Protein AF-A0A6M3LV83-F1 (afdb_monomer)

pLDDT: mean 74.89, std 21.11, range [37.03, 95.38]

Nearest PDB structures (foldseek):
  6zv2-assembly1_A  TM=7.154E-01  e=8.963E-01  Homo sapiens
  3rkl-assembly1_B  TM=3.159E-01  e=7.978E+00  Sulfolobus turreted icosahedral virus 1

Sequence (83 aa):
MTNVLQFPTLTGKASRDATRAARGRCAIIQFPSIAVNEGRAIDTAAADADIETMMKLALHGRSTDARNRAGIWLEEVFNVRVM

Radius of gyration: 21.9 Å; Cα contacts (8 Å, |Δi|>4): 60; chains: 1; bounding box: 46×37×57 Å

Secondary structure (DSSP, 8-state):
----PPPP--------S-TTS--------PPPPHHHHHHHHHHHHHHTT-HHHHHHHHHH-SSHHHHHHHHHHHHHHHHHHH-

Organism: NCBI:txid1070528

Mean predicted aligned error: 14.02 Å

Structure (mmCIF, N/CA/C/O backbone):
data_AF-A0A6M3LV83-F1
#
_entry.id   AF-A0A6M3LV83-F1
#
loop_
_atom_site.group_PDB
_atom_site.id
_atom_site.type_symbol
_atom_site.label_atom_id
_atom_site.label_alt_id
_atom_site.label_comp_id
_atom_site.label_asym_id
_atom_site.label_entity_id
_atom_site.label_seq_id
_atom_site.pdbx_PDB_ins_code
_atom_site.Cartn_x
_atom_site.Cartn_y
_atom_site.Cartn_z
_atom_site.occupancy
_atom_site.B_iso_or_equiv
_atom_site.auth_seq_id
_atom_site.auth_comp_id
_atom_site.auth_asym_id
_atom_site.auth_atom_id
_atom_site.pdbx_PDB_model_num
ATOM 1 N N . MET A 1 1 ? 10.783 6.125 -16.825 1.00 39.44 1 MET A N 1
ATOM 2 C CA . MET A 1 1 ? 12.179 5.716 -17.093 1.00 39.44 1 MET A CA 1
ATOM 3 C C . MET A 1 1 ? 12.260 4.210 -16.899 1.00 39.44 1 MET A C 1
ATOM 5 O O . MET A 1 1 ? 11.971 3.743 -15.805 1.00 39.44 1 MET A O 1
ATOM 9 N N . THR A 1 2 ? 12.498 3.454 -17.969 1.00 46.59 2 THR A N 1
ATOM 10 C CA . THR A 1 2 ? 12.413 1.982 -17.985 1.00 46.59 2 THR A CA 1
ATOM 11 C C . THR A 1 2 ? 13.813 1.400 -17.801 1.00 46.59 2 THR A C 1
ATOM 13 O O . THR A 1 2 ? 14.710 1.736 -18.569 1.00 46.59 2 THR A O 1
ATOM 16 N N . ASN A 1 3 ? 14.013 0.554 -16.788 1.00 48.44 3 ASN A N 1
ATOM 17 C CA . ASN A 1 3 ? 15.309 -0.072 -16.515 1.00 48.44 3 ASN A CA 1
ATOM 18 C C . ASN A 1 3 ? 15.505 -1.266 -17.461 1.00 48.44 3 ASN A C 1
ATOM 20 O O . ASN A 1 3 ? 14.871 -2.305 -17.283 1.00 48.44 3 ASN A O 1
ATOM 24 N N . VAL A 1 4 ? 16.356 -1.109 -18.478 1.00 56.38 4 VAL A N 1
ATOM 25 C CA . VAL A 1 4 ? 16.700 -2.165 -19.443 1.00 56.38 4 VAL A CA 1
ATOM 26 C C . VAL A 1 4 ? 18.166 -2.544 -19.258 1.00 56.38 4 VAL A C 1
ATOM 28 O O . VAL A 1 4 ? 19.040 -1.685 -19.333 1.00 56.38 4 VAL A O 1
ATOM 31 N N . LEU A 1 5 ? 18.437 -3.832 -19.041 1.00 56.94 5 LEU A N 1
ATOM 32 C CA . LEU A 1 5 ? 19.783 -4.402 -19.119 1.00 56.94 5 LEU A CA 1
ATOM 33 C C . LEU A 1 5 ? 19.924 -5.108 -20.473 1.00 56.94 5 LEU A C 1
ATOM 35 O O . LEU A 1 5 ? 19.196 -6.058 -20.756 1.00 56.94 5 LEU A O 1
ATOM 39 N N . GLN A 1 6 ? 20.836 -4.629 -21.321 1.00 46.41 6 GLN A N 1
ATOM 40 C CA . GLN A 1 6 ? 21.139 -5.223 -22.624 1.00 46.41 6 GLN A CA 1
ATOM 41 C C . GLN A 1 6 ? 22.431 -6.042 -22.521 1.00 46.41 6 GLN A C 1
ATOM 43 O O . GLN A 1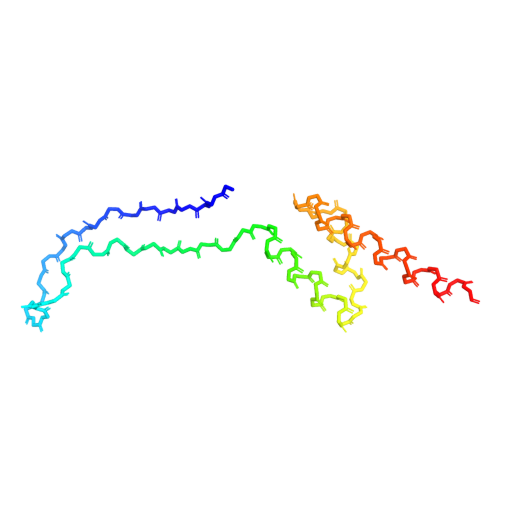 6 ? 23.489 -5.494 -22.221 1.00 46.41 6 GLN A O 1
ATOM 48 N N . PHE A 1 7 ? 22.356 -7.349 -22.780 1.00 56.81 7 PHE A N 1
ATOM 49 C CA . PHE A 1 7 ? 23.531 -8.226 -22.797 1.00 56.81 7 PHE A CA 1
ATOM 50 C C . PHE A 1 7 ? 24.070 -8.398 -24.230 1.00 56.81 7 PHE A C 1
ATOM 52 O O . PHE A 1 7 ? 23.274 -8.619 -25.147 1.00 56.81 7 PHE A O 1
ATOM 59 N N . PRO A 1 8 ? 25.397 -8.347 -24.458 1.00 49.88 8 PRO A N 1
ATOM 60 C CA . PRO A 1 8 ? 25.987 -8.730 -25.735 1.00 49.88 8 PRO A CA 1
ATOM 61 C C . PRO A 1 8 ? 25.967 -10.256 -25.903 1.00 49.88 8 PRO A C 1
ATOM 63 O O . PRO A 1 8 ? 26.394 -11.002 -25.023 1.00 49.88 8 PRO A O 1
ATOM 66 N N . THR A 1 9 ? 25.486 -10.728 -27.052 1.00 51.97 9 THR A N 1
ATOM 67 C CA . THR A 1 9 ? 25.431 -12.155 -27.399 1.00 51.97 9 THR A CA 1
ATOM 68 C C . THR A 1 9 ? 26.846 -12.739 -27.512 1.00 51.97 9 THR A C 1
ATOM 70 O O . THR A 1 9 ? 27.565 -12.439 -28.466 1.00 51.97 9 THR A O 1
ATOM 73 N N . LEU A 1 10 ? 27.252 -13.593 -26.566 1.00 52.72 10 LEU A N 1
ATOM 74 C CA . LEU A 1 10 ? 28.479 -14.383 -26.682 1.00 52.72 10 LEU A CA 1
ATOM 75 C C . LEU A 1 10 ? 28.251 -15.523 -27.683 1.00 52.72 10 LEU A C 1
ATOM 77 O O . LEU A 1 10 ? 27.442 -16.424 -27.473 1.00 52.72 10 LEU A O 1
ATOM 81 N N . THR A 1 11 ? 28.964 -15.461 -28.803 1.00 48.19 11 THR A N 1
ATOM 82 C CA . THR A 1 11 ? 28.953 -16.459 -29.875 1.00 48.19 11 THR A CA 1
ATOM 83 C C . THR A 1 11 ? 29.789 -17.683 -29.480 1.00 48.19 11 THR A C 1
ATOM 85 O O . THR A 1 11 ? 30.946 -17.826 -29.862 1.00 48.19 11 THR A O 1
ATOM 88 N N . GLY A 1 12 ? 29.193 -18.594 -28.708 1.00 40.94 12 GLY A N 1
ATOM 89 C CA . GLY A 1 12 ? 29.720 -19.942 -28.466 1.00 40.94 1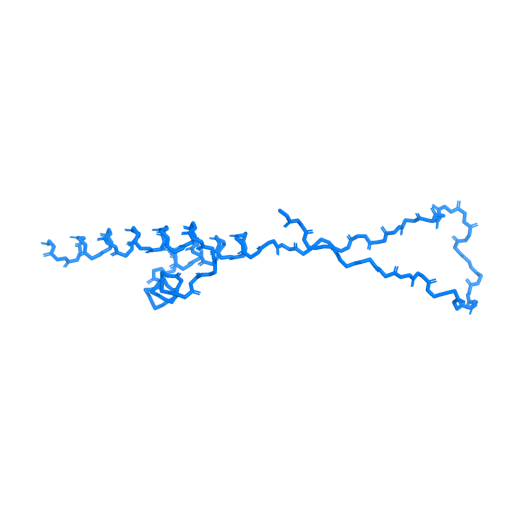2 GLY A CA 1
ATOM 90 C C . GLY A 1 12 ? 29.228 -20.927 -29.530 1.00 40.94 12 GLY A C 1
ATOM 91 O O . GLY A 1 12 ? 28.028 -21.058 -29.756 1.00 40.94 12 GLY A O 1
ATOM 92 N N . LYS A 1 13 ? 30.156 -21.592 -30.223 1.00 44.16 13 LYS A N 1
ATOM 93 C CA . LYS A 1 13 ? 29.899 -22.541 -31.318 1.00 44.16 13 LYS A CA 1
ATOM 94 C C . LYS A 1 13 ? 29.125 -23.798 -30.876 1.00 44.16 13 LYS A C 1
ATOM 96 O O . LYS A 1 13 ? 29.440 -24.390 -29.854 1.00 44.16 13 LYS A O 1
ATOM 101 N N . ALA A 1 14 ? 28.289 -24.256 -31.815 1.00 40.94 14 ALA A N 1
ATOM 102 C CA . ALA A 1 14 ? 27.834 -25.628 -32.081 1.00 40.94 14 ALA A CA 1
ATOM 103 C C . ALA A 1 14 ? 26.610 -26.182 -31.318 1.00 40.94 14 ALA A C 1
ATOM 105 O O . ALA A 1 14 ? 26.730 -26.839 -30.296 1.00 40.94 14 ALA A O 1
ATOM 106 N N . SER A 1 15 ? 25.443 -26.096 -31.964 1.00 37.03 15 SER A N 1
ATOM 107 C CA . SER A 1 15 ? 24.721 -27.302 -32.397 1.00 37.03 15 SER A CA 1
ATOM 108 C C . SER A 1 15 ? 23.874 -26.967 -33.629 1.00 37.03 15 SER A C 1
ATOM 110 O O . SER A 1 15 ? 23.108 -26.002 -33.644 1.00 37.03 15 SER A O 1
ATOM 112 N N . ARG A 1 16 ? 24.128 -27.699 -34.715 1.00 45.03 16 ARG A N 1
ATOM 113 C CA . ARG A 1 16 ? 23.482 -27.571 -36.025 1.00 45.03 16 ARG A CA 1
ATOM 114 C C . ARG A 1 16 ? 22.105 -28.233 -35.927 1.00 45.03 16 ARG A C 1
ATOM 116 O O . ARG A 1 16 ? 22.096 -29.449 -35.905 1.00 45.03 16 ARG A O 1
ATOM 123 N N . ASP A 1 17 ? 21.012 -27.462 -35.819 1.00 39.09 17 ASP A N 1
ATOM 124 C CA . ASP A 1 17 ? 19.672 -27.850 -36.342 1.00 39.09 17 ASP A CA 1
ATOM 125 C C . ASP A 1 17 ? 18.512 -26.844 -36.125 1.00 39.09 17 ASP A C 1
ATOM 127 O O . ASP A 1 17 ? 17.341 -27.204 -36.179 1.00 39.09 17 ASP A O 1
ATOM 131 N N . ALA A 1 18 ? 18.773 -25.540 -35.964 1.00 42.94 18 ALA A N 1
ATOM 132 C CA . ALA A 1 18 ? 17.692 -24.531 -35.892 1.00 42.94 18 ALA A CA 1
ATOM 133 C C . ALA A 1 18 ? 17.852 -23.359 -36.880 1.00 42.94 18 ALA A C 1
ATOM 135 O O . ALA A 1 18 ? 17.247 -22.291 -36.741 1.00 42.94 18 ALA A O 1
ATOM 136 N N . THR A 1 19 ? 18.683 -23.530 -37.907 1.00 42.41 19 THR A N 1
ATOM 137 C CA . THR A 1 19 ? 19.000 -22.484 -38.886 1.00 42.41 19 THR A CA 1
ATOM 138 C C . THR A 1 19 ? 17.959 -22.400 -40.001 1.00 42.41 19 THR A C 1
ATOM 140 O O . THR A 1 19 ? 18.230 -22.780 -41.135 1.00 42.41 19 THR A O 1
ATOM 143 N N . ARG A 1 20 ? 16.787 -21.808 -39.721 1.00 41.47 20 ARG A N 1
ATOM 144 C CA . ARG A 1 20 ? 16.095 -21.038 -40.780 1.00 41.47 20 ARG A CA 1
ATOM 145 C C . ARG A 1 20 ? 15.190 -19.867 -40.373 1.00 41.47 20 ARG A C 1
ATOM 147 O O . ARG A 1 20 ? 14.616 -19.273 -41.278 1.00 41.47 20 ARG A O 1
ATOM 154 N N . ALA A 1 21 ? 15.072 -19.450 -39.104 1.00 42.75 21 ALA A N 1
ATOM 155 C CA . ALA A 1 21 ? 14.142 -18.337 -38.812 1.00 42.75 21 ALA A CA 1
ATOM 156 C C . ALA A 1 21 ? 14.422 -17.413 -37.610 1.00 42.75 21 ALA A C 1
ATOM 158 O O . ALA A 1 21 ? 13.580 -16.572 -37.311 1.00 42.75 21 ALA A O 1
ATOM 159 N N . ALA A 1 22 ? 15.568 -17.483 -36.929 1.00 46.28 22 ALA A N 1
ATOM 160 C CA . ALA A 1 22 ? 15.803 -16.636 -35.750 1.00 46.28 22 ALA A CA 1
ATOM 161 C C . ALA A 1 22 ? 17.103 -15.826 -35.851 1.00 46.28 22 ALA A C 1
ATOM 163 O O . ALA A 1 22 ? 17.990 -15.914 -35.007 1.00 46.28 22 ALA A O 1
ATOM 164 N N . ARG A 1 23 ? 17.236 -15.020 -36.910 1.00 43.81 23 ARG A N 1
ATOM 165 C CA . ARG A 1 23 ? 18.256 -13.964 -36.952 1.00 43.81 23 ARG A CA 1
ATOM 166 C C . ARG A 1 23 ? 17.837 -12.827 -36.006 1.00 43.81 23 ARG A C 1
ATOM 168 O O . ARG A 1 23 ? 16.849 -12.152 -36.262 1.00 43.81 23 ARG A O 1
ATOM 175 N N . GLY A 1 24 ? 18.607 -12.623 -34.935 1.00 47.19 24 GLY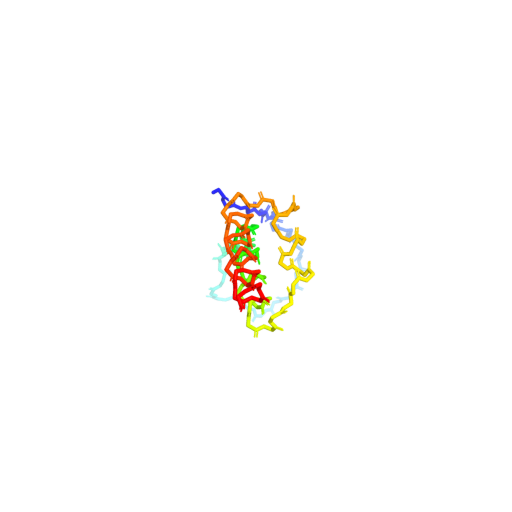 A N 1
ATOM 176 C CA . GLY A 1 24 ? 18.850 -11.297 -34.351 1.00 47.19 24 GLY A CA 1
ATOM 177 C C . GLY A 1 24 ? 17.759 -10.655 -33.489 1.00 47.19 24 GLY A C 1
ATOM 178 O O . GLY A 1 24 ? 17.599 -9.441 -33.558 1.00 47.19 24 GLY A O 1
ATOM 179 N N . ARG A 1 25 ? 17.024 -11.401 -32.656 1.00 52.75 25 ARG A N 1
ATOM 180 C CA . ARG A 1 25 ? 16.169 -10.763 -31.637 1.00 52.75 25 ARG A CA 1
ATOM 181 C C . ARG A 1 25 ? 16.958 -10.587 -30.343 1.00 52.75 25 ARG A C 1
ATOM 183 O O . ARG A 1 25 ? 17.199 -11.555 -29.631 1.00 52.75 25 ARG A O 1
ATOM 190 N N . CYS A 1 26 ? 17.363 -9.352 -30.054 1.00 51.00 26 CYS A N 1
ATOM 191 C CA . CYS A 1 26 ? 17.779 -8.950 -28.713 1.00 51.00 26 CYS A CA 1
ATOM 192 C C . CYS A 1 26 ? 16.650 -9.326 -27.740 1.00 51.00 26 CYS A C 1
ATOM 194 O O . CYS A 1 26 ? 15.539 -8.810 -27.865 1.00 51.00 26 CYS A O 1
ATOM 196 N N . ALA A 1 27 ? 16.897 -10.255 -26.816 1.00 65.88 27 ALA A N 1
ATOM 197 C CA . ALA A 1 27 ? 15.925 -10.595 -25.786 1.00 65.88 27 ALA A CA 1
ATOM 198 C C . ALA A 1 27 ? 15.877 -9.438 -24.777 1.00 65.88 27 ALA A C 1
ATOM 200 O O . ALA A 1 27 ? 16.751 -9.311 -23.924 1.00 65.88 27 ALA A O 1
ATOM 201 N N . ILE A 1 28 ? 14.895 -8.545 -24.917 1.00 63.78 28 ILE A N 1
ATOM 202 C CA . ILE A 1 28 ? 14.650 -7.482 -23.938 1.00 63.78 28 ILE A CA 1
ATOM 203 C C . ILE A 1 28 ? 13.882 -8.112 -22.779 1.00 63.78 28 ILE A C 1
ATOM 205 O O . ILE A 1 28 ? 12.696 -8.415 -22.906 1.00 63.78 28 ILE A O 1
ATOM 209 N N . ILE A 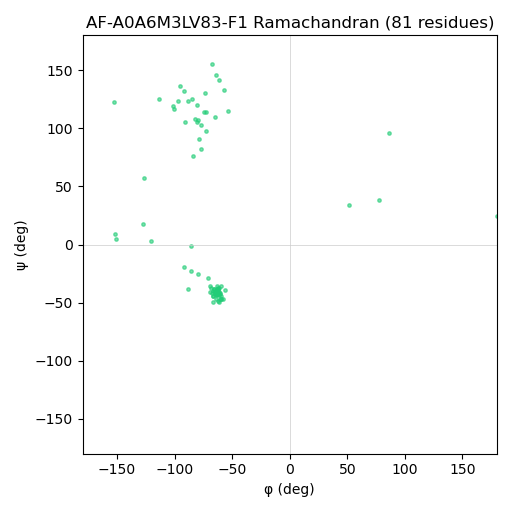1 29 ? 14.555 -8.305 -21.648 1.00 71.75 29 ILE A N 1
ATOM 210 C CA . ILE A 1 29 ? 13.892 -8.672 -20.397 1.00 71.75 29 ILE A CA 1
ATOM 211 C C . ILE A 1 29 ? 13.363 -7.373 -19.787 1.00 71.75 29 ILE A C 1
ATOM 213 O O . ILE A 1 29 ? 14.137 -6.520 -19.353 1.00 71.75 29 ILE A O 1
ATOM 217 N N . GLN A 1 30 ? 12.042 -7.188 -19.811 1.00 70.31 30 GLN A N 1
ATOM 218 C CA . GLN A 1 30 ? 11.402 -6.047 -19.162 1.00 70.31 30 GLN A CA 1
ATOM 219 C C . GLN A 1 30 ? 11.264 -6.324 -17.669 1.00 70.31 30 GLN A C 1
ATOM 221 O O . GLN A 1 30 ? 10.584 -7.266 -17.266 1.00 70.31 30 GLN A O 1
ATOM 226 N N . PHE A 1 31 ? 11.882 -5.477 -16.850 1.00 76.62 31 PHE A N 1
ATOM 227 C CA . PHE A 1 31 ? 11.667 -5.493 -15.411 1.00 76.62 31 PHE A CA 1
ATOM 228 C C . PHE A 1 31 ? 10.540 -4.520 -15.052 1.00 76.62 31 PHE A C 1
ATOM 230 O O . PHE A 1 31 ? 10.552 -3.377 -15.526 1.00 76.62 31 PHE A O 1
ATOM 237 N N . PRO A 1 32 ? 9.563 -4.938 -14.228 1.00 79.19 32 PRO A N 1
ATOM 238 C CA . PRO A 1 32 ? 8.528 -4.036 -13.753 1.00 79.19 32 PRO A CA 1
ATOM 239 C C . PRO A 1 32 ? 9.159 -2.899 -12.949 1.00 79.19 32 PRO A C 1
ATOM 241 O O . PRO A 1 32 ? 10.134 -3.086 -12.215 1.00 79.19 32 PRO A O 1
ATOM 244 N N . SER A 1 33 ? 8.614 -1.695 -13.116 1.00 86.56 33 SER A N 1
ATOM 245 C CA . SER A 1 33 ? 9.098 -0.538 -12.374 1.00 86.56 33 SER A CA 1
ATOM 246 C C . SER A 1 33 ? 8.779 -0.686 -10.886 1.00 86.56 33 SER A C 1
ATOM 248 O O . SER A 1 33 ? 7.819 -1.354 -10.497 1.00 86.56 33 SER A O 1
ATOM 250 N N . ILE A 1 34 ? 9.566 -0.013 -10.046 1.00 85.19 34 ILE A N 1
ATOM 251 C CA . ILE A 1 34 ? 9.341 0.017 -8.596 1.00 85.19 34 ILE A CA 1
ATOM 252 C C . ILE A 1 34 ? 7.927 0.521 -8.277 1.00 85.19 34 ILE A C 1
ATOM 254 O O . ILE A 1 34 ? 7.258 -0.063 -7.435 1.00 85.19 34 ILE A O 1
ATOM 258 N N . ALA A 1 35 ? 7.439 1.525 -9.013 1.00 83.88 35 ALA A N 1
ATOM 259 C CA . ALA A 1 35 ? 6.082 2.043 -8.853 1.00 83.88 35 ALA A CA 1
ATOM 260 C C . ALA A 1 35 ? 5.004 0.988 -9.156 1.00 83.88 35 ALA A C 1
ATOM 262 O O . ALA A 1 35 ? 4.017 0.904 -8.436 1.00 83.88 35 ALA A O 1
ATOM 263 N N . VAL A 1 36 ? 5.202 0.151 -10.181 1.00 88.25 36 VAL A N 1
ATOM 264 C CA . VAL A 1 36 ? 4.261 -0.934 -10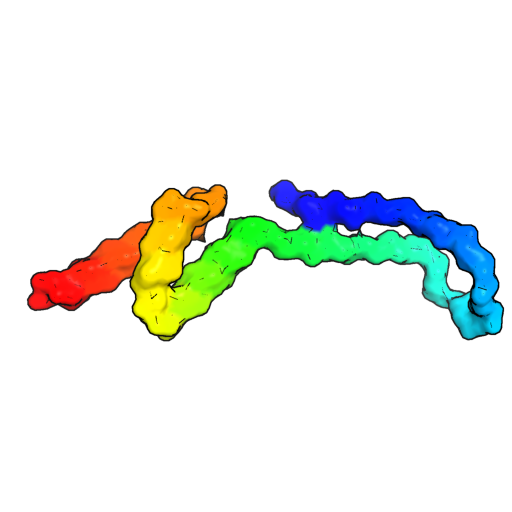.511 1.00 88.25 36 VAL A CA 1
ATOM 265 C C . VAL A 1 36 ? 4.281 -2.022 -9.440 1.00 88.25 36 VAL A C 1
ATOM 267 O O . VAL A 1 36 ? 3.225 -2.521 -9.060 1.00 88.25 36 VAL A O 1
ATOM 270 N N . ASN A 1 37 ? 5.461 -2.385 -8.934 1.00 89.19 37 ASN A N 1
ATOM 271 C CA . ASN A 1 37 ? 5.570 -3.394 -7.881 1.00 89.19 37 ASN A CA 1
ATOM 272 C C . ASN A 1 37 ? 4.960 -2.913 -6.562 1.00 89.19 37 ASN A C 1
ATOM 274 O O . ASN A 1 37 ? 4.219 -3.661 -5.933 1.00 89.19 37 ASN A O 1
ATOM 278 N N . GLU A 1 38 ? 5.239 -1.674 -6.154 1.00 90.81 38 GLU A N 1
ATOM 279 C CA . GLU A 1 38 ? 4.671 -1.103 -4.929 1.00 90.81 38 GLU A CA 1
ATOM 280 C C . GLU A 1 38 ? 3.165 -0.859 -5.067 1.00 90.81 38 GLU A C 1
ATOM 282 O O . GLU A 1 38 ? 2.432 -1.118 -4.121 1.00 90.81 38 GLU A O 1
ATOM 287 N N . GLY A 1 39 ? 2.680 -0.471 -6.251 1.00 90.19 39 GLY A N 1
ATOM 288 C CA . GLY A 1 39 ? 1.244 -0.381 -6.523 1.00 90.19 39 GLY A CA 1
ATOM 289 C C . GLY A 1 39 ? 0.533 -1.723 -6.339 1.00 90.19 39 GLY A C 1
ATOM 290 O O . GLY A 1 39 ? -0.456 -1.795 -5.619 1.00 90.19 39 GLY A O 1
ATOM 291 N N . ARG A 1 40 ? 1.089 -2.809 -6.894 1.00 92.50 40 ARG A N 1
ATOM 292 C CA . ARG A 1 40 ? 0.550 -4.162 -6.674 1.00 92.50 40 ARG A CA 1
ATOM 293 C C . ARG A 1 40 ? 0.600 -4.579 -5.206 1.00 92.50 40 ARG A C 1
ATOM 295 O O . ARG A 1 40 ? -0.327 -5.223 -4.739 1.00 92.50 40 ARG A O 1
ATOM 302 N N . ALA A 1 41 ? 1.667 -4.223 -4.488 1.00 92.44 41 ALA A N 1
ATOM 303 C CA . ALA A 1 41 ? 1.786 -4.530 -3.065 1.00 92.44 41 ALA A CA 1
ATOM 304 C C . ALA A 1 41 ? 0.700 -3.828 -2.234 1.00 92.44 41 ALA A C 1
ATOM 306 O O . ALA A 1 41 ? 0.154 -4.447 -1.327 1.00 92.44 41 ALA A O 1
ATOM 307 N N . ILE A 1 42 ? 0.352 -2.581 -2.575 1.00 93.81 42 ILE A N 1
ATOM 308 C CA . ILE A 1 42 ? -0.774 -1.861 -1.963 1.00 93.81 42 ILE A CA 1
ATOM 309 C C . ILE A 1 42 ? -2.087 -2.581 -2.245 1.00 93.81 42 ILE A C 1
ATOM 311 O O . ILE A 1 42 ? -2.855 -2.813 -1.319 1.00 93.81 42 ILE A O 1
ATOM 315 N N . ASP A 1 43 ? -2.342 -2.942 -3.504 1.00 94.44 43 ASP A N 1
ATOM 316 C CA . ASP A 1 43 ? -3.610 -3.564 -3.890 1.00 94.44 43 ASP A CA 1
ATOM 317 C C . ASP A 1 43 ? -3.813 -4.911 -3.163 1.00 94.44 4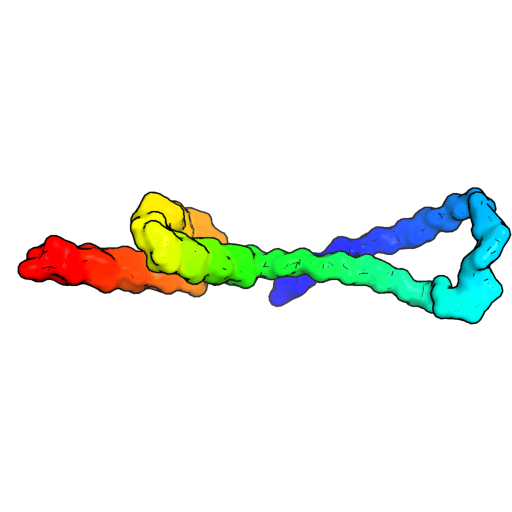3 ASP A C 1
ATOM 319 O O . ASP A 1 43 ? -4.903 -5.185 -2.662 1.00 94.44 43 ASP A O 1
ATOM 323 N N . THR A 1 44 ? -2.753 -5.719 -3.029 1.00 95.00 44 THR A N 1
ATOM 324 C CA . THR A 1 44 ? -2.786 -6.963 -2.244 1.00 95.00 44 THR A CA 1
ATOM 325 C C . THR A 1 44 ? -2.974 -6.692 -0.750 1.00 95.00 44 THR A C 1
ATOM 327 O O . THR A 1 44 ? -3.859 -7.274 -0.132 1.00 95.00 44 THR A O 1
ATOM 330 N N . ALA A 1 45 ? -2.187 -5.784 -0.162 1.00 92.50 45 ALA A N 1
ATOM 331 C CA . ALA A 1 45 ? -2.261 -5.497 1.271 1.00 92.50 45 ALA A CA 1
ATOM 332 C C . ALA A 1 45 ? -3.623 -4.910 1.680 1.00 92.50 45 ALA A C 1
ATOM 334 O O . ALA A 1 45 ? -4.140 -5.238 2.745 1.00 92.50 45 ALA A O 1
ATOM 335 N N . ALA A 1 46 ? -4.236 -4.091 0.823 1.00 92.38 46 ALA A N 1
ATOM 336 C CA . ALA A 1 46 ? -5.581 -3.569 1.037 1.00 92.38 46 ALA A CA 1
ATOM 337 C C . ALA A 1 46 ? -6.648 -4.675 0.981 1.00 92.38 46 ALA A C 1
ATOM 339 O O . ALA A 1 46 ? -7.572 -4.660 1.794 1.00 92.38 46 ALA A O 1
ATOM 340 N N . ALA A 1 47 ? -6.518 -5.638 0.060 1.00 93.75 47 ALA A N 1
ATOM 341 C CA . ALA A 1 47 ? -7.433 -6.778 -0.044 1.00 93.75 47 ALA A CA 1
ATOM 342 C C . ALA A 1 47 ? -7.351 -7.706 1.179 1.00 93.75 47 ALA A C 1
ATOM 344 O O . ALA A 1 47 ? -8.380 -8.172 1.666 1.00 93.75 47 ALA A O 1
ATOM 345 N N . ASP A 1 48 ? -6.142 -7.911 1.702 1.00 94.44 48 ASP A N 1
ATOM 346 C CA . ASP A 1 48 ? -5.888 -8.757 2.873 1.00 94.44 48 ASP A CA 1
ATOM 347 C C . ASP A 1 48 ? -6.056 -8.008 4.210 1.00 94.44 48 ASP A C 1
ATOM 349 O O . ASP A 1 48 ? -5.896 -8.597 5.280 1.00 94.44 48 ASP A O 1
ATOM 353 N N . ALA A 1 49 ? -6.378 -6.708 4.166 1.00 90.00 49 ALA A N 1
ATOM 354 C CA . ALA A 1 49 ? -6.414 -5.807 5.320 1.00 90.00 49 ALA A CA 1
ATOM 355 C C . ALA A 1 49 ? -5.118 -5.834 6.165 1.00 90.00 49 ALA A C 1
ATOM 357 O O . ALA A 1 49 ? -5.148 -5.669 7.389 1.00 90.00 49 ALA A O 1
ATOM 358 N N . ASP A 1 50 ? -3.970 -6.018 5.510 1.00 94.50 50 ASP A N 1
ATOM 359 C CA . ASP A 1 50 ? -2.653 -6.049 6.143 1.00 94.50 50 ASP A CA 1
ATOM 360 C C . ASP A 1 50 ? -2.156 -4.627 6.444 1.00 94.50 50 ASP A C 1
ATOM 362 O O . ASP A 1 50 ? -1.491 -3.956 5.646 1.00 94.50 50 ASP A O 1
ATOM 366 N N . ILE A 1 51 ? -2.483 -4.173 7.653 1.00 93.25 51 ILE A N 1
ATOM 367 C CA . ILE A 1 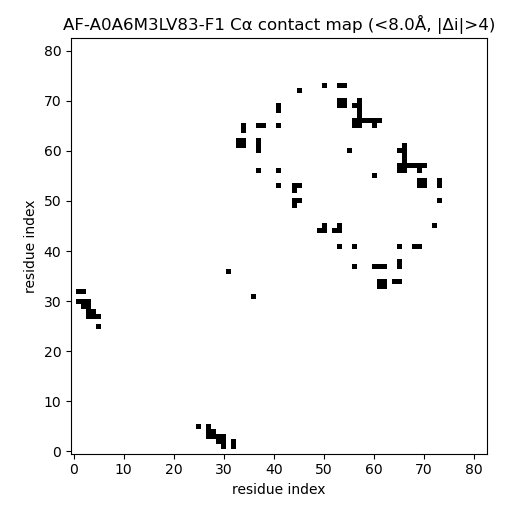51 ? -2.113 -2.852 8.163 1.00 93.25 51 ILE A CA 1
ATOM 368 C C . ILE A 1 51 ? -0.589 -2.699 8.263 1.00 93.25 51 ILE A C 1
ATOM 370 O O . ILE A 1 51 ? -0.068 -1.622 7.975 1.00 93.25 51 ILE A O 1
ATOM 374 N N . GLU A 1 52 ? 0.148 -3.746 8.647 1.00 94.25 52 GLU A N 1
ATOM 375 C CA . GLU A 1 52 ? 1.597 -3.647 8.854 1.00 94.25 52 GLU A CA 1
ATOM 376 C C . GLU A 1 52 ? 2.313 -3.376 7.529 1.00 94.25 52 GLU A C 1
ATOM 378 O O . GLU A 1 52 ? 3.178 -2.495 7.442 1.00 94.25 52 GLU A O 1
ATOM 383 N N . THR A 1 53 ? 1.923 -4.092 6.474 1.00 93.06 53 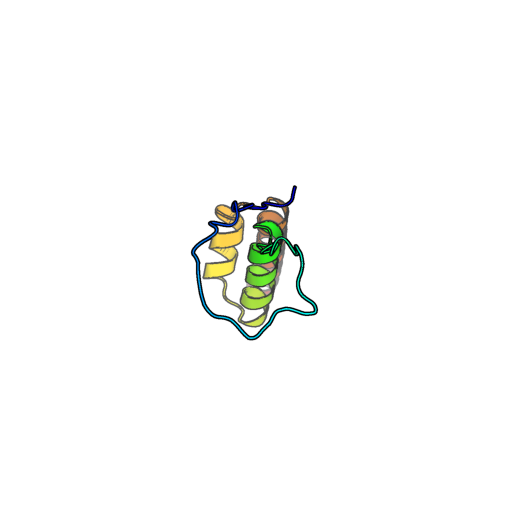THR A N 1
ATOM 384 C CA . THR A 1 53 ? 2.467 -3.870 5.133 1.00 93.06 53 THR A CA 1
ATOM 385 C C . THR A 1 53 ? 2.085 -2.489 4.600 1.00 93.06 53 THR A C 1
ATOM 387 O O . THR A 1 53 ? 2.943 -1.795 4.047 1.00 93.06 53 THR A O 1
ATOM 390 N N . MET A 1 54 ? 0.852 -2.029 4.837 1.00 94.62 54 MET A N 1
ATOM 391 C CA . MET A 1 54 ? 0.427 -0.676 4.457 1.00 94.62 54 MET A CA 1
ATOM 392 C C . MET A 1 54 ? 1.227 0.417 5.180 1.00 94.62 54 MET A C 1
ATOM 394 O O . MET A 1 54 ? 1.684 1.363 4.539 1.00 94.62 54 MET A O 1
ATOM 398 N N . MET A 1 55 ? 1.508 0.266 6.479 1.00 94.75 55 MET A N 1
ATOM 399 C CA . MET A 1 55 ? 2.362 1.202 7.228 1.00 94.75 55 MET A CA 1
ATOM 400 C C . MET A 1 55 ? 3.799 1.223 6.697 1.00 94.75 55 MET A C 1
ATOM 402 O O . MET A 1 55 ? 4.383 2.296 6.522 1.00 94.75 55 MET A O 1
ATOM 406 N N . LYS A 1 56 ? 4.368 0.052 6.378 1.00 95.38 56 LYS A N 1
ATOM 407 C CA . LYS A 1 56 ? 5.700 -0.038 5.760 1.00 95.38 56 LYS A CA 1
ATOM 408 C C . LYS A 1 56 ? 5.740 0.681 4.413 1.00 95.38 56 LYS A C 1
ATOM 410 O O . LYS A 1 56 ? 6.695 1.407 4.147 1.00 95.38 56 LYS A O 1
ATOM 415 N N . LEU A 1 57 ? 4.712 0.519 3.582 1.00 93.62 57 LEU A N 1
ATOM 416 C CA . LEU A 1 57 ? 4.621 1.186 2.282 1.00 93.62 57 LEU A CA 1
ATOM 417 C C . LEU A 1 57 ? 4.417 2.700 2.419 1.00 93.62 57 LEU A C 1
ATOM 419 O O . LEU A 1 57 ? 5.035 3.447 1.667 1.00 93.62 57 LEU A O 1
ATOM 423 N N . ALA A 1 58 ? 3.644 3.162 3.404 1.00 94.50 58 ALA A N 1
ATOM 424 C CA . ALA A 1 58 ? 3.440 4.586 3.675 1.00 94.50 58 ALA A CA 1
ATOM 425 C C . ALA A 1 58 ? 4.734 5.300 4.116 1.00 94.50 58 ALA A C 1
ATOM 427 O O . ALA A 1 58 ? 5.029 6.403 3.653 1.00 94.50 58 ALA A O 1
ATOM 428 N N . LEU A 1 59 ? 5.537 4.664 4.976 1.00 93.31 59 LEU A N 1
ATOM 429 C CA . LEU A 1 59 ? 6.753 5.269 5.537 1.00 93.31 59 LEU A CA 1
ATOM 430 C C . LEU A 1 59 ? 7.999 5.053 4.670 1.00 93.31 59 LEU A C 1
ATOM 432 O O . LEU A 1 59 ? 8.844 5.943 4.557 1.00 93.31 59 LEU A O 1
ATOM 436 N N . HIS A 1 60 ? 8.126 3.873 4.063 1.00 94.12 60 HIS A N 1
ATOM 437 C CA . HIS A 1 60 ? 9.349 3.427 3.391 1.00 94.12 60 HIS A CA 1
ATOM 438 C C . HIS A 1 60 ? 9.166 3.120 1.899 1.00 94.12 60 HIS A C 1
ATOM 440 O O . HIS A 1 60 ? 10.127 2.710 1.244 1.00 94.12 60 HIS A O 1
ATOM 446 N N . GLY A 1 61 ? 7.968 3.328 1.341 1.00 89.94 61 GLY A N 1
ATOM 447 C CA . GLY A 1 61 ? 7.720 3.185 -0.093 1.00 89.94 61 GLY A CA 1
ATOM 448 C C . GLY A 1 61 ? 8.639 4.089 -0.913 1.00 89.94 61 GLY A C 1
ATOM 449 O O . GLY A 1 61 ? 8.817 5.272 -0.610 1.00 89.94 61 GLY A O 1
ATOM 450 N N . ARG A 1 62 ? 9.250 3.539 -1.963 1.00 89.88 62 ARG A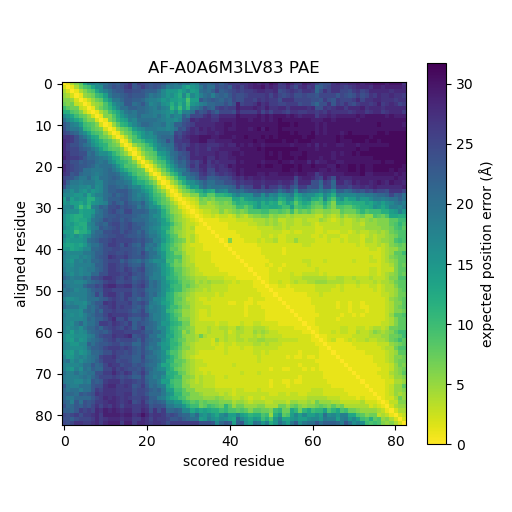 N 1
ATOM 451 C CA . ARG A 1 62 ? 10.176 4.292 -2.823 1.00 89.88 62 ARG A CA 1
ATOM 452 C C . ARG A 1 62 ? 9.430 5.163 -3.826 1.00 89.88 62 ARG A C 1
ATOM 454 O O . ARG A 1 62 ? 9.961 6.174 -4.280 1.00 89.88 62 ARG A O 1
ATOM 461 N N . SER A 1 63 ? 8.203 4.790 -4.170 1.00 92.44 63 SER A N 1
ATOM 462 C CA . SER A 1 63 ? 7.280 5.596 -4.952 1.00 92.44 63 SER A CA 1
ATOM 463 C C . SER A 1 63 ? 6.523 6.560 -4.043 1.00 92.44 63 SER A C 1
ATOM 465 O O . SER A 1 63 ? 5.860 6.160 -3.087 1.00 92.44 63 SER A O 1
ATOM 467 N N . THR A 1 64 ? 6.574 7.854 -4.362 1.00 92.00 64 THR A N 1
ATOM 468 C CA . THR A 1 64 ? 5.746 8.867 -3.688 1.00 92.00 64 THR A CA 1
ATOM 469 C C . THR A 1 64 ? 4.255 8.574 -3.851 1.00 92.00 64 THR A C 1
ATOM 471 O O . THR A 1 64 ? 3.501 8.753 -2.903 1.00 92.00 64 THR A O 1
ATOM 474 N N . ASP A 1 65 ? 3.843 8.055 -5.010 1.00 90.94 65 ASP A N 1
ATOM 475 C CA . ASP A 1 65 ? 2.455 7.645 -5.247 1.00 90.94 65 ASP A CA 1
ATOM 476 C C . ASP A 1 65 ? 2.038 6.497 -4.315 1.00 90.94 65 ASP A C 1
ATOM 478 O O . ASP A 1 65 ? 0.979 6.548 -3.695 1.00 90.94 65 ASP A O 1
ATOM 482 N N . ALA A 1 66 ? 2.920 5.510 -4.124 1.00 90.25 66 ALA A N 1
ATOM 483 C CA . ALA A 1 66 ? 2.657 4.395 -3.220 1.00 90.25 66 ALA A CA 1
ATOM 484 C C . ALA A 1 66 ? 2.530 4.862 -1.763 1.00 90.25 66 ALA A C 1
ATOM 486 O O . ALA A 1 66 ? 1.594 4.472 -1.069 1.00 90.25 66 ALA A O 1
ATOM 487 N N . ARG A 1 67 ? 3.425 5.754 -1.318 1.00 94.75 67 ARG A N 1
ATOM 488 C CA . ARG A 1 67 ? 3.360 6.328 0.033 1.00 94.75 67 ARG A CA 1
ATOM 489 C C . ARG A 1 67 ? 2.049 7.071 0.278 1.00 94.75 67 ARG A C 1
ATOM 491 O O . ARG A 1 67 ? 1.400 6.836 1.292 1.00 94.75 67 ARG A O 1
ATOM 498 N N . ASN A 1 68 ? 1.640 7.915 -0.670 1.00 95.25 68 ASN A N 1
ATOM 499 C CA . ASN A 1 68 ? 0.406 8.692 -0.560 1.00 95.25 68 ASN A CA 1
ATOM 500 C C . ASN A 1 68 ? -0.831 7.787 -0.536 1.00 95.25 68 ASN A C 1
ATOM 502 O O . ASN A 1 68 ? -1.685 7.945 0.331 1.00 95.25 68 ASN A O 1
ATOM 506 N N . ARG A 1 69 ? -0.912 6.808 -1.446 1.00 95.00 69 ARG A N 1
ATOM 507 C CA . ARG A 1 69 ? -2.030 5.853 -1.491 1.00 95.00 69 ARG A CA 1
ATOM 508 C C . ARG A 1 69 ? -2.131 5.024 -0.210 1.00 95.00 69 ARG A C 1
ATOM 510 O O . ARG A 1 69 ? -3.228 4.851 0.310 1.00 95.00 69 ARG A O 1
ATOM 517 N N . ALA A 1 70 ? -1.001 4.544 0.311 1.00 94.50 70 ALA A N 1
ATOM 518 C CA . ALA A 1 70 ? -0.976 3.794 1.562 1.00 94.50 70 ALA A CA 1
ATOM 519 C C . ALA A 1 70 ? -1.375 4.661 2.771 1.00 94.50 70 ALA A C 1
ATOM 521 O O . ALA A 1 70 ? -2.106 4.190 3.638 1.00 94.50 70 ALA A O 1
ATOM 522 N N . GLY A 1 71 ? -0.948 5.928 2.805 1.00 94.31 71 GLY A N 1
ATOM 523 C CA . GLY A 1 71 ? -1.339 6.888 3.840 1.00 94.31 71 GLY A CA 1
ATOM 524 C C . GLY A 1 71 ? -2.844 7.161 3.865 1.00 94.31 71 GLY A C 1
ATOM 525 O O . GLY A 1 71 ? -3.461 7.019 4.915 1.00 94.31 71 GLY A O 1
ATOM 526 N N . ILE A 1 72 ? -3.442 7.459 2.706 1.00 94.81 72 ILE A N 1
ATOM 527 C CA . ILE A 1 72 ? -4.892 7.705 2.585 1.00 94.81 72 ILE A CA 1
ATOM 528 C C . ILE A 1 72 ? -5.688 6.493 3.075 1.00 94.81 72 ILE A C 1
ATOM 530 O O . ILE A 1 72 ? -6.600 6.635 3.882 1.00 94.81 72 ILE A O 1
ATOM 534 N N . TRP A 1 73 ? -5.305 5.290 2.644 1.00 94.75 73 TRP A N 1
ATOM 535 C CA . TRP A 1 73 ? -5.985 4.072 3.080 1.00 94.75 73 TRP A CA 1
ATOM 536 C C . TRP A 1 73 ? -5.907 3.874 4.601 1.00 94.75 73 TRP A C 1
ATOM 538 O O . TRP A 1 73 ? -6.898 3.509 5.228 1.00 94.75 73 TRP A O 1
ATOM 548 N N . LEU A 1 74 ? -4.750 4.142 5.221 1.00 93.62 74 LEU A N 1
ATOM 549 C CA . LEU A 1 74 ? -4.606 4.052 6.677 1.00 93.62 74 LEU A CA 1
ATOM 550 C C . LEU A 1 74 ? -5.509 5.062 7.393 1.00 93.62 74 LEU A C 1
ATOM 552 O O . LEU A 1 74 ? -6.165 4.694 8.365 1.00 93.62 74 LEU A O 1
ATOM 556 N N . GLU A 1 75 ? -5.573 6.305 6.914 1.00 92.81 75 GLU A N 1
ATOM 557 C CA . GLU A 1 75 ? -6.470 7.329 7.464 1.00 92.81 75 GLU A CA 1
ATOM 558 C C . GLU A 1 75 ? -7.940 6.901 7.378 1.00 92.81 75 GLU A C 1
ATOM 560 O O . GLU A 1 75 ? -8.669 7.010 8.364 1.00 92.81 75 GLU A O 1
ATOM 565 N N . GLU A 1 76 ? -8.371 6.354 6.240 1.00 91.00 76 GLU A N 1
ATOM 566 C CA . GLU A 1 76 ? -9.728 5.828 6.057 1.00 91.00 76 GLU A CA 1
ATOM 567 C C . GLU A 1 76 ? -10.037 4.693 7.042 1.00 91.00 76 GLU A C 1
ATOM 569 O O . GLU A 1 76 ? -11.067 4.715 7.719 1.00 91.00 76 GLU A O 1
ATOM 574 N N . VAL A 1 77 ? -9.124 3.730 7.190 1.00 88.56 77 VAL A N 1
ATOM 575 C CA . VAL A 1 77 ? -9.293 2.600 8.115 1.00 88.56 77 VAL A CA 1
ATOM 576 C C . VAL A 1 77 ? -9.334 3.061 9.574 1.00 88.56 77 VAL A C 1
ATOM 578 O O . VAL A 1 77 ? -10.150 2.557 10.351 1.00 88.56 77 VAL A O 1
ATOM 581 N N . PHE A 1 78 ? -8.491 4.020 9.967 1.00 85.69 78 PHE A N 1
ATOM 582 C CA . PHE A 1 78 ? -8.519 4.575 11.321 1.00 85.69 78 PHE A CA 1
ATOM 583 C C . PHE A 1 78 ? -9.799 5.369 11.588 1.00 85.69 78 PHE A C 1
ATOM 585 O O . PHE A 1 78 ? -10.396 5.195 12.649 1.00 85.69 78 PHE A O 1
ATOM 592 N N . ASN A 1 79 ? -10.265 6.168 10.628 1.00 84.62 79 ASN A N 1
ATOM 593 C CA . ASN A 1 79 ? -11.510 6.923 10.765 1.00 84.62 79 ASN A CA 1
ATOM 594 C C . ASN A 1 79 ? -12.727 6.007 10.956 1.00 84.62 79 ASN A C 1
ATOM 596 O O . ASN A 1 79 ? -13.594 6.314 11.769 1.00 84.62 79 ASN A O 1
ATOM 600 N N . VAL A 1 80 ? -12.769 4.855 10.280 1.00 74.56 80 VAL A N 1
ATOM 601 C CA . VAL A 1 80 ? -13.841 3.859 10.460 1.00 74.56 80 VAL A CA 1
ATOM 602 C C . VAL A 1 80 ? -13.761 3.145 11.816 1.00 74.56 80 VAL A C 1
ATOM 604 O O . VAL A 1 80 ? -14.785 2.719 12.332 1.00 74.56 80 VAL A O 1
ATOM 607 N N . ARG A 1 81 ? -12.569 2.990 12.406 1.00 63.09 81 ARG A N 1
ATOM 608 C CA . ARG A 1 81 ? -12.391 2.288 13.694 1.00 63.09 81 ARG A CA 1
ATOM 609 C C . ARG A 1 81 ? -12.591 3.161 14.932 1.00 63.09 81 ARG A C 1
ATOM 611 O O . ARG A 1 81 ? -12.780 2.612 16.014 1.00 63.09 81 ARG A O 1
ATOM 618 N N . VAL A 1 82 ? -12.439 4.477 14.798 1.00 62.25 82 VAL A N 1
ATOM 619 C CA . VAL A 1 82 ? -12.549 5.433 15.915 1.00 62.25 82 VAL A CA 1
ATOM 620 C C . VAL A 1 82 ? -13.978 5.977 16.068 1.00 62.25 82 VAL A C 1
ATOM 622 O O . VAL A 1 82 ? -14.317 6.454 17.151 1.00 62.25 82 VAL A O 1
ATOM 625 N N . MET A 1 83 ? -14.813 5.881 15.025 1.00 51.09 83 MET A N 1
ATOM 626 C CA . MET A 1 83 ? -16.268 6.094 15.104 1.00 51.09 83 MET A CA 1
ATOM 627 C C . MET A 1 83 ? -16.996 4.873 15.665 1.00 51.09 83 MET A C 1
ATOM 629 O O . MET A 1 83 ? -17.947 5.095 16.448 1.00 51.09 83 MET A O 1
#

Foldseek 3Di:
DWDWDFDDDDDDDDDPDDPDDDPDDRPTDGDDDLVVVLVVQLVVCVVVVPLVSLVCQLPPNPDPVSNVSSVVSNVVVVVVVVD

Solvent-accessible surface area (backbone atoms only — not comparable to full-atom values): 5390 Å² total; per-residue (Å²): 139,84,70,72,73,85,80,84,85,80,89,74,84,86,80,94,85,73,91,83,82,78,85,82,76,81,79,77,61,82,60,81,50,69,57,58,54,46,45,50,50,48,57,52,27,63,74,70,65,37,60,68,58,33,51,49,32,34,77,66,41,88,33,70,67,39,16,50,55,29,44,53,52,50,52,55,54,50,55,68,70,75,108